Protein AF-A0A7L6ATI6-F1 (afdb_monomer_lite)

Radius of gyration: 20.76 Å; chains: 1; bounding box: 37×29×77 Å

pLDDT: mean 76.14, std 12.44, range [43.91, 89.38]

Organism: NCBI:txid2799669

Secondary structure (DSSP, 8-state):
-EEEEEEEBSTTS--EEEEESTTTTSSS-----TT---------PPPB--SEEEEEEEEEEEE-SSSEEEEEE-TT-EEEEE--SS---SS-B---S-----PPP----

InterPro domains:
  IPR029439 Wzt, C-terminal [PF14524] (17-93)
  IPR029439 Wzt, C-terminal [cd10147] (17-97)

Foldseek 3Di:
DKKKKWKDDDDDPDDIDMDMCCVVCVVPDDDDDPPDDDDDDDDDDDFQADFDKMFMKMWDWDDHPVDIDTDDIRPRPDIDTDDHPDDPPDGTDDDDPDDDDDDDPPPDD

Sequence (109 aa):
MSAHYRFPVQPAGASDFSDNTFLAYRDDPQQAMAGTELTARFEFQLPFLPSGDYSISPAIAEGTQEAHIQHHWLHDAMIVRVHAASACMGLIGVPMKRVSLRQAADRKS

Structure (mmCIF, N/CA/C/O backbone):
data_AF-A0A7L6ATI6-F1
#
_entry.id   AF-A0A7L6ATI6-F1
#
loop_
_atom_site.group_PDB
_atom_site.id
_atom_site.type_symbol
_atom_site.label_atom_id
_atom_site.label_alt_id
_atom_site.label_comp_id
_atom_site.label_asym_id
_atom_site.label_entity_id
_atom_site.label_seq_id
_atom_site.pdbx_PDB_ins_code
_atom_site.Cartn_x
_atom_site.Cartn_y
_atom_site.Cartn_z
_atom_site.occupancy
_atom_site.B_iso_or_equiv
_atom_site.auth_seq_id
_atom_site.auth_comp_id
_atom_site.auth_asym_id
_atom_site.auth_atom_id
_atom_site.pdbx_PDB_model_num
ATOM 1 N N . MET A 1 1 ? -11.968 2.575 13.970 1.00 59.41 1 MET A N 1
ATOM 2 C CA . MET A 1 1 ? -10.695 1.818 13.927 1.00 59.41 1 MET A CA 1
ATOM 3 C C . MET A 1 1 ? -10.275 1.698 12.467 1.00 59.41 1 MET A C 1
ATOM 5 O O . MET A 1 1 ? -11.155 1.504 11.637 1.00 59.41 1 MET A O 1
ATOM 9 N N . SER A 1 2 ? -8.997 1.863 12.129 1.00 65.50 2 SER A N 1
ATOM 10 C CA . SER A 1 2 ? -8.494 1.755 10.752 1.00 65.50 2 SER A CA 1
ATOM 11 C C . SER A 1 2 ? -7.396 0.698 10.656 1.00 65.50 2 SER A C 1
ATOM 13 O O . SER A 1 2 ? -6.475 0.645 11.471 1.00 65.50 2 SER A O 1
ATOM 15 N N . ALA A 1 3 ? -7.499 -0.167 9.651 1.00 65.00 3 ALA A N 1
ATOM 16 C CA . ALA A 1 3 ? -6.428 -1.073 9.271 1.00 65.00 3 ALA A CA 1
ATOM 17 C C . ALA A 1 3 ? -5.607 -0.416 8.163 1.00 65.00 3 ALA A C 1
ATOM 19 O O . ALA A 1 3 ? -6.159 0.179 7.239 1.00 65.00 3 ALA A O 1
ATOM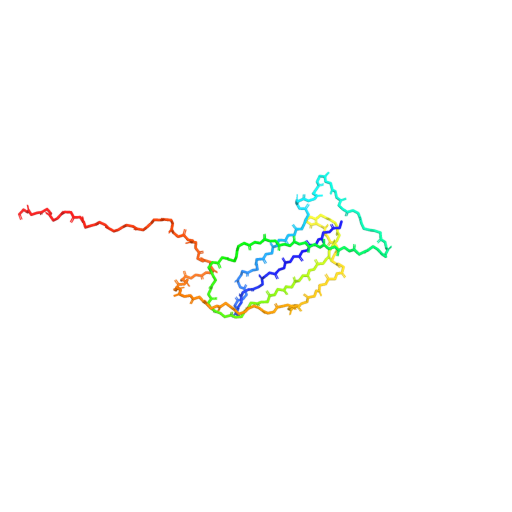 20 N N . HIS A 1 4 ? -4.294 -0.540 8.261 1.00 62.78 4 HIS A N 1
ATOM 21 C CA . HIS A 1 4 ? -3.319 0.004 7.331 1.00 62.78 4 HIS A CA 1
ATOM 22 C C . HIS A 1 4 ? -2.492 -1.154 6.781 1.00 62.78 4 HIS A C 1
ATOM 24 O O . HIS A 1 4 ? -2.172 -2.099 7.505 1.00 62.78 4 HIS A O 1
ATOM 30 N N . TYR A 1 5 ? -2.089 -1.075 5.521 1.00 55.91 5 TYR A N 1
ATOM 31 C CA . TYR A 1 5 ? -1.001 -1.906 5.023 1.00 55.91 5 TYR A CA 1
ATOM 32 C C . TYR A 1 5 ? 0.025 -1.036 4.320 1.00 55.91 5 TYR A C 1
ATOM 34 O O . TYR A 1 5 ? -0.310 -0.047 3.668 1.00 55.91 5 TYR A O 1
ATOM 42 N N . ARG A 1 6 ? 1.290 -1.425 4.448 1.00 54.94 6 ARG A N 1
ATOM 43 C CA . ARG A 1 6 ? 2.399 -0.817 3.724 1.00 54.94 6 ARG A CA 1
ATOM 44 C C . ARG A 1 6 ? 3.133 -1.888 2.920 1.00 54.94 6 ARG A C 1
ATOM 46 O O . ARG A 1 6 ? 3.535 -2.903 3.478 1.00 54.94 6 ARG A O 1
ATOM 53 N N . PHE A 1 7 ? 3.317 -1.626 1.634 1.00 47.62 7 PHE A N 1
ATOM 54 C CA . PHE A 1 7 ? 4.275 -2.245 0.723 1.00 47.62 7 PHE A CA 1
ATOM 55 C C . PHE A 1 7 ? 5.516 -1.350 0.630 1.00 47.62 7 PHE A C 1
A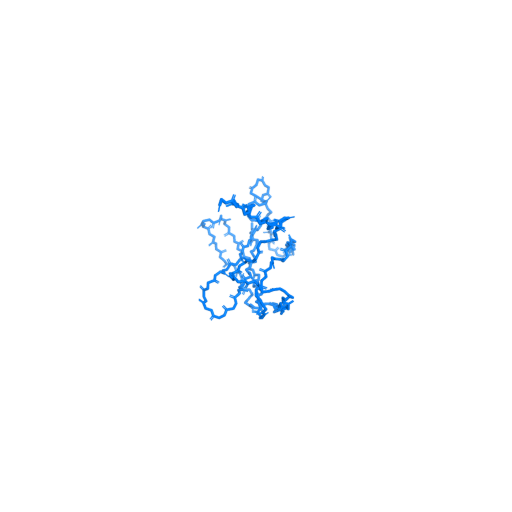TOM 57 O O . PHE A 1 7 ? 5.445 -0.270 0.037 1.00 47.62 7 PHE A O 1
ATOM 64 N N . PRO A 1 8 ? 6.663 -1.763 1.168 1.00 49.75 8 PRO A N 1
ATOM 65 C CA . PRO A 1 8 ? 7.950 -1.232 0.727 1.00 49.75 8 PRO A CA 1
ATOM 66 C C . PRO A 1 8 ? 8.501 -1.910 -0.540 1.00 49.75 8 PRO A C 1
ATOM 68 O O . PRO A 1 8 ? 8.246 -3.085 -0.819 1.00 49.75 8 PRO A O 1
ATOM 71 N N . VAL A 1 9 ? 9.337 -1.153 -1.264 1.00 49.97 9 VAL A N 1
ATOM 72 C CA . VAL A 1 9 ? 10.173 -1.612 -2.386 1.00 49.97 9 VAL A CA 1
ATOM 73 C C . VAL A 1 9 ? 11.639 -1.188 -2.197 1.00 49.97 9 VAL A C 1
ATOM 75 O O . VAL A 1 9 ? 11.961 -0.023 -2.396 1.00 49.97 9 VAL A O 1
ATOM 78 N N . GLN A 1 10 ? 12.515 -2.163 -1.914 1.00 49.72 10 GLN A N 1
ATOM 79 C CA . GLN A 1 10 ? 13.972 -2.213 -2.192 1.00 49.72 10 GLN A CA 1
ATOM 80 C C . GLN A 1 10 ? 14.929 -1.077 -1.701 1.00 49.72 10 GLN A C 1
ATOM 82 O O . GLN A 1 10 ? 14.500 -0.020 -1.240 1.00 49.72 10 GLN A O 1
ATOM 87 N N . PRO A 1 11 ? 16.270 -1.310 -1.673 1.00 43.91 11 PRO A N 1
ATOM 88 C CA . PRO A 1 11 ? 17.171 -0.695 -0.696 1.00 43.91 11 PRO A CA 1
ATOM 89 C C . PRO A 1 11 ? 17.672 0.679 -1.159 1.00 43.91 11 PRO A C 1
ATOM 91 O O . PRO A 1 11 ? 18.823 0.831 -1.547 1.00 43.91 11 PRO A O 1
ATOM 94 N N . ALA A 1 12 ? 16.809 1.693 -1.151 1.00 45.06 12 ALA A N 1
ATOM 95 C CA . ALA A 1 12 ? 17.234 3.089 -1.318 1.00 45.06 12 ALA A CA 1
ATOM 96 C C . ALA A 1 12 ? 16.227 4.118 -0.770 1.00 45.06 12 ALA A C 1
ATOM 98 O O . ALA A 1 12 ? 16.301 5.291 -1.124 1.00 45.06 12 ALA A O 1
ATOM 99 N N . GLY A 1 13 ? 15.279 3.705 0.081 1.00 48.97 13 GLY A N 1
ATOM 100 C CA . GLY A 1 13 ? 14.414 4.640 0.810 1.00 48.97 13 GLY A CA 1
ATOM 101 C C . GLY A 1 13 ? 13.430 5.447 -0.047 1.00 48.97 13 GLY A C 1
ATOM 102 O O . GLY A 1 13 ? 13.008 6.516 0.385 1.00 48.97 13 GLY A O 1
ATOM 103 N N . ALA A 1 14 ? 13.055 4.975 -1.240 1.00 54.81 14 ALA A N 1
ATOM 104 C CA . ALA A 1 14 ? 12.129 5.691 -2.115 1.00 54.81 14 ALA A CA 1
ATOM 105 C C . ALA A 1 14 ? 10.972 4.792 -2.578 1.00 54.81 14 ALA A C 1
ATOM 107 O O . ALA A 1 14 ? 11.171 3.853 -3.345 1.00 54.81 14 ALA A O 1
ATOM 108 N N . SER A 1 15 ? 9.764 5.186 -2.163 1.00 52.00 15 SER A N 1
ATOM 109 C CA . SER A 1 15 ? 8.436 4.626 -2.463 1.00 52.00 15 SER A CA 1
ATOM 110 C C . SER A 1 15 ? 7.902 3.604 -1.452 1.00 52.00 15 SER A C 1
ATOM 112 O O . SER A 1 15 ? 8.032 2.393 -1.616 1.00 52.00 15 SER A O 1
ATOM 114 N N . ASP A 1 16 ? 7.206 4.125 -0.441 1.00 59.53 16 ASP A N 1
ATOM 115 C CA . ASP A 1 16 ? 6.233 3.373 0.347 1.00 59.53 16 ASP A CA 1
ATOM 116 C C . ASP A 1 16 ? 4.885 3.416 -0.387 1.00 59.53 16 ASP A C 1
ATOM 118 O O . ASP A 1 16 ? 4.293 4.487 -0.526 1.00 59.53 16 ASP A O 1
ATOM 122 N N . PHE A 1 17 ? 4.374 2.274 -0.849 1.00 70.31 17 PHE A N 1
ATOM 123 C CA . PHE A 1 17 ? 2.956 2.180 -1.201 1.00 70.31 17 PHE A CA 1
ATOM 124 C C . PHE A 1 17 ? 2.201 1.790 0.053 1.00 70.31 17 PHE A C 1
ATOM 126 O O . PHE A 1 17 ? 2.464 0.749 0.643 1.00 70.31 17 PHE A O 1
ATOM 133 N N . SER A 1 18 ? 1.250 2.600 0.482 1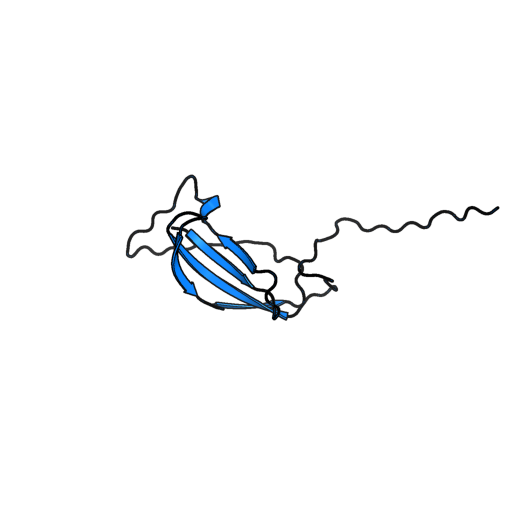.00 73.81 18 SER A N 1
ATOM 134 C CA . SER A 1 18 ? 0.399 2.241 1.609 1.00 73.81 18 SER A CA 1
ATOM 135 C C . SER A 1 18 ? -1.012 2.709 1.364 1.00 73.81 18 SER A C 1
ATOM 137 O O . SER A 1 18 ? -1.210 3.791 0.816 1.00 73.81 18 SER A O 1
ATOM 139 N N . ASP A 1 19 ? -1.962 1.917 1.827 1.00 82.75 19 ASP A N 1
ATOM 140 C CA . ASP A 1 19 ? -3.367 2.289 1.852 1.00 82.75 19 ASP A CA 1
ATOM 141 C C . ASP A 1 19 ? -3.980 1.854 3.186 1.00 82.75 19 ASP A C 1
ATOM 143 O O . ASP A 1 19 ? -3.349 1.157 3.994 1.00 82.75 19 ASP A O 1
ATOM 147 N N . ASN A 1 20 ? -5.191 2.320 3.463 1.00 86.00 20 ASN A N 1
ATOM 148 C CA . ASN A 1 20 ? -5.878 2.030 4.706 1.00 86.00 20 ASN A CA 1
ATOM 149 C C . ASN A 1 20 ? -7.402 2.054 4.558 1.00 86.00 20 ASN A C 1
ATOM 151 O O . ASN A 1 20 ? -7.965 2.531 3.578 1.00 86.00 20 ASN A O 1
ATOM 155 N N . THR A 1 21 ? -8.088 1.533 5.570 1.00 85.06 21 THR A N 1
ATOM 156 C CA . THR A 1 21 ? -9.549 1.431 5.558 1.00 85.06 21 THR A CA 1
ATOM 157 C C . THR A 1 21 ? -10.265 2.734 5.931 1.00 85.06 21 THR A C 1
ATOM 159 O O . THR A 1 21 ? -11.485 2.781 5.830 1.00 85.06 21 THR A O 1
ATOM 162 N N . PHE A 1 22 ? -9.577 3.800 6.361 1.00 84.44 22 PHE A N 1
ATOM 163 C CA . PHE A 1 22 ? -10.228 5.008 6.889 1.00 84.44 22 PHE A CA 1
ATOM 164 C C . PHE A 1 22 ? -11.160 5.662 5.866 1.00 84.44 22 PHE A C 1
ATOM 166 O O . PHE A 1 22 ? -12.333 5.866 6.160 1.00 84.44 22 PHE A O 1
ATOM 173 N N . LEU A 1 23 ? -10.675 5.949 4.653 1.00 81.38 23 LEU A N 1
ATOM 174 C CA . LEU A 1 23 ? -11.486 6.628 3.635 1.00 81.38 23 LEU A CA 1
ATOM 175 C C . LEU A 1 23 ? -12.671 5.776 3.163 1.00 81.38 23 LEU A C 1
ATOM 177 O O . LEU A 1 23 ? -13.744 6.320 2.917 1.00 81.38 23 LEU A O 1
ATOM 181 N N . ALA A 1 24 ? -12.493 4.455 3.078 1.00 83.44 24 ALA A N 1
ATOM 182 C CA . ALA A 1 24 ? -13.548 3.529 2.671 1.00 83.44 24 ALA A CA 1
ATOM 183 C C . ALA A 1 24 ? -14.686 3.424 3.703 1.00 83.44 24 ALA A C 1
ATOM 185 O O . ALA A 1 24 ? -15.829 3.197 3.321 1.00 83.44 24 ALA A O 1
ATOM 186 N N . TYR A 1 25 ? -14.384 3.619 4.990 1.00 84.06 25 TYR A N 1
ATOM 187 C CA . TYR A 1 25 ? -15.339 3.506 6.101 1.00 84.06 25 TYR A CA 1
ATOM 188 C C . TYR A 1 25 ? -15.565 4.837 6.829 1.00 84.06 25 TYR A C 1
ATOM 190 O O . TYR A 1 25 ? -16.003 4.855 7.976 1.00 84.06 25 TYR A O 1
ATOM 198 N N . ARG A 1 26 ? -15.261 5.972 6.189 1.00 81.94 26 ARG A N 1
ATOM 199 C CA . ARG A 1 26 ? -15.394 7.292 6.822 1.00 81.94 26 ARG A CA 1
ATOM 200 C C . ARG A 1 26 ? -16.839 7.594 7.213 1.00 81.94 26 ARG A C 1
ATOM 202 O O . ARG A 1 26 ? -17.079 8.138 8.287 1.00 81.94 26 ARG A O 1
ATOM 209 N N . ASP A 1 27 ? -17.771 7.246 6.332 1.00 83.12 27 ASP A N 1
ATOM 210 C CA . ASP A 1 27 ? -19.187 7.585 6.485 1.00 83.12 27 ASP A CA 1
ATOM 211 C C . ASP A 1 27 ? -19.953 6.509 7.291 1.00 83.12 27 ASP A C 1
ATOM 213 O O . ASP A 1 27 ? -21.039 6.785 7.796 1.00 83.12 27 ASP A O 1
ATOM 217 N N . ASP A 1 28 ? -19.360 5.320 7.476 1.00 83.50 28 ASP A N 1
ATOM 218 C CA . ASP A 1 28 ? -19.841 4.250 8.367 1.00 83.50 28 ASP A CA 1
ATOM 219 C C . ASP A 1 28 ? -18.669 3.593 9.135 1.00 83.50 28 ASP A C 1
ATOM 221 O O . ASP A 1 28 ? -18.155 2.531 8.745 1.00 83.50 28 ASP A O 1
ATOM 225 N N . PRO A 1 29 ? -18.174 4.249 10.206 1.00 79.44 29 PRO A N 1
ATOM 226 C CA . PRO A 1 29 ? -16.983 3.807 10.913 1.00 79.44 29 PRO A CA 1
ATOM 227 C C . PRO A 1 29 ? -17.211 2.485 11.638 1.00 79.44 29 PRO A C 1
ATOM 229 O O . PRO A 1 29 ? -18.043 2.378 12.538 1.00 79.44 29 PRO A O 1
ATOM 232 N N . GLN A 1 30 ? -16.372 1.498 11.334 1.00 79.75 30 GLN A N 1
ATOM 233 C CA . GLN A 1 30 ? -16.381 0.238 12.066 1.00 79.75 30 GLN A CA 1
ATOM 234 C C . GLN A 1 30 ? -15.853 0.457 13.492 1.00 79.75 30 GLN A C 1
ATOM 236 O O . GLN A 1 30 ? -14.686 0.827 13.711 1.00 79.75 30 GLN A O 1
ATOM 241 N N . GLN A 1 31 ? -16.741 0.248 14.466 1.00 79.38 31 GLN A N 1
ATOM 242 C CA . GLN A 1 31 ? -16.410 0.208 15.885 1.00 79.38 31 GLN A CA 1
ATOM 243 C C . GLN A 1 31 ? -16.015 -1.216 16.267 1.00 79.38 31 GLN A C 1
ATOM 245 O O . GLN A 1 31 ? -16.690 -2.176 15.907 1.00 79.38 31 GLN A O 1
ATOM 250 N N . ALA A 1 32 ? -14.930 -1.346 17.020 1.00 80.62 32 ALA A N 1
ATOM 251 C CA . ALA A 1 32 ? -14.493 -2.620 17.561 1.00 80.62 32 ALA A CA 1
ATOM 252 C C . ALA A 1 32 ? -14.490 -2.528 19.081 1.00 80.62 32 ALA A C 1
ATOM 254 O O . ALA A 1 32 ? -13.913 -1.601 19.649 1.00 80.62 32 ALA A O 1
ATOM 255 N N . MET A 1 33 ? -15.146 -3.479 19.736 1.00 83.38 33 MET A N 1
ATOM 256 C CA . MET A 1 33 ? -15.108 -3.597 21.190 1.00 83.38 33 MET A CA 1
ATOM 257 C C . MET A 1 33 ? -13.985 -4.543 21.608 1.00 83.38 33 MET A C 1
ATOM 259 O O . MET A 1 33 ? -13.552 -5.398 20.830 1.00 83.38 33 MET A O 1
ATOM 263 N N . ALA A 1 34 ? -13.540 -4.435 22.860 1.00 85.75 34 ALA A N 1
ATOM 264 C CA . ALA A 1 34 ? -12.588 -5.383 23.427 1.00 85.75 34 ALA A CA 1
ATOM 265 C C . ALA A 1 34 ? -13.088 -6.832 23.259 1.00 85.75 34 ALA A C 1
ATOM 267 O O . ALA A 1 34 ? -14.255 -7.126 23.510 1.00 85.75 34 ALA A O 1
ATOM 268 N N . GLY A 1 35 ? -12.202 -7.724 22.809 1.00 88.56 35 GLY A N 1
ATOM 269 C CA . GLY A 1 35 ? -12.535 -9.124 22.521 1.00 88.56 35 GLY A CA 1
ATOM 270 C C . GLY A 1 35 ? -13.180 -9.372 21.152 1.00 88.56 35 GLY A C 1
ATOM 271 O O . GLY A 1 35 ? -13.461 -10.522 20.829 1.00 88.56 35 GLY A O 1
ATOM 272 N N . THR A 1 36 ? -13.390 -8.334 20.337 1.00 86.69 36 THR A N 1
ATOM 273 C CA . THR A 1 36 ? -13.881 -8.490 18.959 1.00 86.69 36 THR A CA 1
ATOM 274 C C . THR A 1 36 ? -12.728 -8.839 18.025 1.00 86.69 36 THR A C 1
ATOM 276 O O . THR A 1 36 ? -11.686 -8.182 18.045 1.00 86.69 36 THR A O 1
ATOM 279 N N . GLU A 1 37 ? -12.925 -9.842 17.175 1.00 88.38 37 GLU A N 1
ATOM 280 C CA . GLU A 1 37 ? -12.012 -10.148 16.077 1.00 88.38 37 GLU A CA 1
ATOM 281 C C . GLU A 1 37 ? -12.351 -9.284 14.857 1.00 88.38 37 GLU A C 1
ATOM 283 O O . GLU A 1 37 ? -13.510 -9.177 14.455 1.00 88.38 37 GLU A O 1
ATOM 288 N N . LEU A 1 38 ? -11.335 -8.659 14.263 1.00 85.19 38 LEU A N 1
ATOM 289 C CA . LEU A 1 38 ? -11.479 -7.841 13.063 1.00 85.19 38 LEU A CA 1
ATOM 290 C C . LEU A 1 38 ? -10.731 -8.488 11.905 1.00 85.19 38 LEU A C 1
ATOM 292 O O . LEU A 1 38 ? -9.580 -8.890 12.048 1.00 85.19 38 LEU A O 1
ATOM 296 N N . THR A 1 39 ? -11.360 -8.506 10.732 1.00 88.62 39 THR A N 1
ATOM 297 C CA . THR A 1 39 ? -10.714 -8.900 9.477 1.00 88.62 39 THR A CA 1
ATOM 298 C C . THR A 1 39 ? -10.758 -7.734 8.501 1.00 88.62 39 THR A C 1
ATOM 300 O O . THR A 1 39 ? -11.833 -7.287 8.108 1.00 88.62 39 THR A O 1
ATOM 303 N N . ALA A 1 40 ? -9.588 -7.260 8.081 1.00 86.56 40 ALA A N 1
ATOM 304 C CA . ALA A 1 40 ? -9.454 -6.313 6.981 1.00 86.56 40 ALA A CA 1
ATOM 305 C C . ALA A 1 40 ? -8.932 -7.049 5.744 1.00 86.56 40 ALA A C 1
ATOM 307 O O . ALA A 1 40 ? -7.960 -7.801 5.827 1.00 86.56 40 ALA A O 1
ATOM 308 N N . ARG A 1 41 ? -9.571 -6.831 4.591 1.00 88.94 41 ARG A N 1
ATOM 309 C CA . ARG A 1 41 ? -9.155 -7.402 3.307 1.00 88.94 41 ARG A CA 1
ATOM 310 C C . ARG A 1 41 ? -8.778 -6.278 2.356 1.00 88.94 41 ARG A C 1
ATOM 312 O O . ARG A 1 41 ? -9.580 -5.383 2.109 1.00 88.94 41 ARG A O 1
ATOM 319 N N . PHE A 1 42 ? -7.583 -6.382 1.792 1.00 84.44 42 PHE A N 1
ATOM 320 C CA . PHE A 1 42 ? -7.094 -5.484 0.758 1.00 84.44 42 PHE A CA 1
ATOM 321 C C . PHE A 1 42 ? -6.924 -6.273 -0.532 1.00 84.44 42 PHE A C 1
ATOM 323 O O . PHE A 1 42 ? -6.299 -7.333 -0.543 1.00 84.44 42 PHE A O 1
ATOM 330 N N . GLU A 1 43 ? -7.506 -5.763 -1.610 1.00 87.81 43 GLU A N 1
ATOM 331 C CA . GLU A 1 43 ? -7.433 -6.362 -2.934 1.00 87.81 43 GLU A CA 1
ATOM 332 C C . GLU A 1 43 ? -6.957 -5.297 -3.913 1.00 87.81 43 GLU A C 1
ATOM 334 O O . GLU A 1 43 ? -7.537 -4.218 -4.009 1.00 87.81 43 GLU A O 1
ATOM 339 N N . PHE A 1 44 ? -5.856 -5.577 -4.600 1.00 81.81 44 PHE A N 1
ATOM 340 C CA . PHE A 1 44 ? -5.222 -4.635 -5.510 1.00 81.81 44 PHE A CA 1
ATOM 341 C C . PHE A 1 44 ? -4.532 -5.405 -6.636 1.00 81.81 44 PHE A C 1
ATOM 343 O O . PHE A 1 44 ? -4.140 -6.564 -6.487 1.00 81.81 44 PHE A O 1
ATOM 350 N N . GLN A 1 45 ? -4.366 -4.742 -7.777 1.00 81.25 45 GLN A N 1
ATOM 351 C CA . GLN A 1 45 ? -3.540 -5.253 -8.860 1.00 81.25 45 GLN A CA 1
ATOM 352 C C . GLN A 1 45 ? -2.090 -4.846 -8.605 1.00 81.25 45 GLN A C 1
ATOM 354 O O . GLN A 1 45 ? -1.796 -3.657 -8.480 1.00 81.25 45 GLN A O 1
ATOM 359 N N . LEU A 1 46 ? -1.181 -5.823 -8.547 1.00 78.69 46 LEU A N 1
ATOM 360 C CA . LEU A 1 46 ? 0.244 -5.536 -8.412 1.00 78.69 46 LEU A CA 1
ATOM 361 C C . LEU A 1 46 ? 0.710 -4.706 -9.627 1.00 78.69 46 LEU A C 1
ATOM 363 O O . LEU A 1 46 ? 0.513 -5.152 -10.765 1.00 78.69 46 LEU A O 1
ATOM 367 N N . PRO A 1 47 ? 1.296 -3.510 -9.429 1.00 74.56 47 PRO A N 1
ATOM 368 C CA . PRO A 1 47 ? 1.818 -2.726 -10.539 1.00 74.56 47 PRO A CA 1
ATOM 369 C C . PRO A 1 47 ? 3.073 -3.388 -11.122 1.00 74.56 47 PRO A C 1
ATOM 371 O O . PRO A 1 47 ? 3.635 -4.319 -10.542 1.00 74.56 47 PRO A O 1
ATOM 374 N N . PHE A 1 48 ? 3.555 -2.902 -12.271 1.00 77.50 48 PHE A N 1
ATOM 375 C CA . PHE A 1 48 ? 4.868 -3.329 -12.746 1.00 77.50 48 PHE A CA 1
ATOM 376 C C . PHE A 1 48 ? 5.937 -2.784 -11.805 1.00 77.50 48 PHE A C 1
ATOM 378 O O . PHE A 1 48 ? 6.184 -1.580 -11.756 1.00 77.50 48 PHE A O 1
ATOM 385 N N . LEU A 1 49 ? 6.551 -3.696 -11.065 1.00 77.69 49 LEU A N 1
ATOM 386 C CA . LEU A 1 49 ? 7.604 -3.417 -10.107 1.00 77.69 49 LEU A CA 1
ATOM 387 C C . LEU A 1 49 ? 8.926 -3.997 -10.626 1.00 77.69 49 LEU A C 1
ATOM 389 O O . LEU A 1 49 ? 8.909 -5.030 -11.304 1.00 77.69 49 LEU A O 1
ATOM 393 N N . PRO A 1 50 ? 10.075 -3.370 -10.327 1.00 78.12 50 PRO A N 1
ATOM 394 C CA . PRO A 1 50 ? 11.378 -3.978 -10.574 1.00 78.12 50 PRO A CA 1
ATOM 395 C C . PRO A 1 50 ? 11.492 -5.369 -9.937 1.00 78.12 50 PRO A C 1
ATOM 397 O O . PRO A 1 50 ? 10.911 -5.634 -8.885 1.00 78.12 50 PRO A O 1
ATOM 400 N N . SER A 1 51 ? 12.272 -6.268 -10.531 1.00 83.62 51 SER A N 1
ATOM 401 C CA . SER A 1 51 ? 12.539 -7.559 -9.888 1.00 83.62 51 SER A CA 1
ATOM 402 C C . SER A 1 51 ? 13.232 -7.371 -8.537 1.00 83.62 51 SER A C 1
ATOM 404 O O . SER A 1 51 ? 14.112 -6.520 -8.407 1.00 83.62 51 SER A O 1
ATOM 406 N N . GLY A 1 52 ? 12.862 -8.188 -7.554 1.00 83.44 52 GLY A N 1
ATOM 407 C CA . GLY A 1 52 ? 13.504 -8.251 -6.240 1.00 83.44 52 GLY A CA 1
ATOM 408 C C . GLY A 1 52 ? 12.517 -8.504 -5.108 1.00 83.44 52 GLY A C 1
ATOM 409 O O . GLY A 1 52 ? 11.401 -8.960 -5.358 1.00 83.44 52 GLY A O 1
ATOM 410 N N . ASP A 1 53 ? 12.952 -8.239 -3.878 1.00 83.94 53 ASP A N 1
ATOM 411 C CA . ASP A 1 53 ? 12.202 -8.564 -2.665 1.00 83.94 53 ASP A CA 1
ATOM 412 C C . ASP A 1 53 ? 11.471 -7.346 -2.108 1.00 83.94 53 ASP A C 1
ATOM 414 O O . ASP A 1 53 ? 12.024 -6.251 -1.989 1.00 83.94 53 ASP A O 1
ATOM 418 N N . TYR A 1 54 ? 10.212 -7.578 -1.766 1.00 82.00 54 TYR A N 1
ATOM 419 C CA . TYR A 1 54 ? 9.258 -6.598 -1.280 1.00 82.00 54 TYR A CA 1
ATOM 420 C C . TYR A 1 54 ? 8.690 -7.139 0.016 1.00 82.00 54 TYR A C 1
ATOM 422 O O . TYR A 1 54 ? 8.371 -8.326 0.081 1.00 82.00 54 TYR A O 1
ATOM 430 N N . SER A 1 55 ? 8.544 -6.306 1.037 1.00 83.81 55 SER A N 1
ATOM 431 C CA . SER A 1 55 ? 7.849 -6.722 2.250 1.00 83.81 55 SER A CA 1
ATOM 432 C C . SER A 1 55 ? 6.452 -6.123 2.298 1.00 83.81 55 SER A C 1
ATOM 434 O O . SER A 1 55 ? 6.131 -5.177 1.583 1.00 83.81 55 SER A O 1
ATOM 436 N N . ILE A 1 56 ? 5.587 -6.725 3.100 1.00 84.69 56 ILE A N 1
ATOM 437 C CA . ILE A 1 56 ? 4.258 -6.220 3.413 1.00 84.69 56 ILE A CA 1
ATOM 438 C C . ILE A 1 56 ? 4.164 -6.166 4.924 1.00 84.69 56 ILE A C 1
ATOM 440 O O . ILE A 1 56 ? 4.391 -7.164 5.608 1.00 84.69 56 ILE A O 1
ATOM 444 N N . SER A 1 57 ? 3.823 -4.988 5.431 1.00 85.75 57 SER A N 1
ATOM 445 C CA . SER A 1 57 ? 3.742 -4.719 6.859 1.00 85.75 57 SER A CA 1
ATOM 446 C C . SER A 1 57 ? 2.351 -4.184 7.208 1.00 85.75 57 SER A C 1
ATOM 448 O O . SER A 1 57 ? 2.077 -3.004 6.958 1.00 85.75 57 SER A O 1
ATOM 450 N N . PRO A 1 58 ? 1.440 -5.028 7.721 1.00 86.62 58 PRO A N 1
ATOM 451 C CA . PRO A 1 58 ? 0.139 -4.583 8.191 1.00 86.62 58 PRO A CA 1
ATOM 452 C C . PRO A 1 58 ? 0.258 -3.850 9.533 1.00 86.62 58 PRO A C 1
ATOM 454 O O . PRO A 1 58 ? 1.105 -4.160 10.375 1.00 86.62 58 PRO A O 1
ATOM 457 N N . ALA A 1 59 ? -0.634 -2.890 9.741 1.00 87.31 59 ALA A N 1
ATOM 458 C CA . ALA A 1 59 ? -0.759 -2.137 10.976 1.00 87.31 59 ALA A CA 1
ATOM 459 C C . ALA A 1 59 ? -2.229 -1.854 11.297 1.00 87.31 59 ALA A C 1
ATOM 461 O O . ALA A 1 59 ? -3.092 -1.831 10.419 1.00 87.31 59 ALA A O 1
ATOM 462 N N . ILE A 1 60 ? -2.512 -1.617 12.571 1.00 87.06 60 ILE A N 1
ATOM 463 C CA . ILE A 1 60 ? -3.829 -1.206 13.052 1.00 87.06 60 ILE A CA 1
ATOM 464 C C . ILE A 1 60 ? -3.689 0.055 13.897 1.00 87.06 60 ILE A C 1
ATOM 466 O O . ILE A 1 60 ? -2.777 0.172 14.720 1.00 87.06 60 ILE A O 1
ATOM 470 N N . ALA A 1 61 ? -4.583 1.007 13.660 1.00 87.75 61 ALA A N 1
ATOM 471 C CA . ALA A 1 61 ? -4.591 2.304 14.312 1.00 87.75 61 ALA A CA 1
ATOM 472 C C . ALA A 1 61 ? -6.025 2.765 14.605 1.00 87.75 61 ALA A C 1
ATOM 474 O O . ALA A 1 61 ? -7.012 2.206 14.114 1.00 87.75 61 ALA A O 1
ATOM 475 N N . GLU A 1 62 ? -6.147 3.797 15.426 1.00 84.94 62 GLU A N 1
ATOM 476 C CA . GLU A 1 62 ? -7.402 4.498 15.675 1.00 84.94 62 GLU A CA 1
ATOM 477 C C . GLU A 1 62 ? -7.236 6.002 15.503 1.00 84.94 62 GLU A C 1
ATOM 479 O O . GLU A 1 62 ? -6.169 6.542 15.774 1.00 84.94 62 GLU A O 1
ATOM 484 N N . GLY A 1 63 ? -8.301 6.681 15.081 1.00 83.94 63 GLY A N 1
ATOM 485 C CA . GLY A 1 63 ? -8.298 8.120 14.830 1.00 83.94 63 GLY A CA 1
ATOM 486 C C . GLY A 1 63 ? -8.613 8.446 13.374 1.00 83.94 63 GLY A C 1
ATOM 487 O O . GLY A 1 63 ? -9.314 7.688 12.698 1.00 83.94 63 GLY A O 1
ATOM 488 N N . THR A 1 64 ? -8.130 9.597 12.920 1.00 81.38 64 THR A N 1
ATOM 489 C CA . THR A 1 64 ? -8.281 10.077 11.543 1.00 81.38 64 THR A CA 1
ATOM 490 C C . THR A 1 64 ? -7.024 9.813 10.722 1.00 81.38 64 THR A C 1
ATOM 492 O O . THR A 1 64 ? -5.988 9.403 11.245 1.00 81.38 64 THR A O 1
ATOM 495 N N . GLN A 1 65 ? -7.093 10.091 9.420 1.00 76.38 65 GLN A N 1
ATOM 496 C CA . GLN A 1 65 ? -5.931 10.017 8.539 1.00 76.38 65 GLN A CA 1
ATOM 497 C C . GLN A 1 65 ? -4.765 10.893 9.044 1.00 76.38 65 GLN A C 1
ATOM 499 O O . GLN A 1 65 ? -3.614 10.461 9.020 1.00 76.38 65 GLN A O 1
ATOM 504 N N . GLU A 1 66 ? -5.060 12.104 9.521 1.00 79.69 66 GLU A N 1
ATOM 505 C CA . GLU A 1 66 ? -4.077 13.104 9.955 1.00 79.69 66 GLU A CA 1
ATOM 506 C C . GLU A 1 66 ? -3.632 12.917 11.409 1.00 79.69 66 GLU A C 1
ATOM 508 O O . GLU A 1 66 ? -2.504 13.262 11.756 1.00 79.69 66 GLU A O 1
ATOM 513 N N . ALA A 1 67 ? -4.512 12.387 12.262 1.00 82.62 67 ALA A N 1
ATOM 514 C CA . ALA A 1 67 ? -4.270 12.220 13.688 1.00 82.62 67 ALA A CA 1
ATOM 515 C C . ALA A 1 67 ? -4.743 10.837 14.140 1.00 82.62 67 ALA A C 1
ATOM 517 O O . ALA A 1 67 ? -5.929 10.625 14.399 1.00 82.62 67 ALA A O 1
ATOM 518 N N . HIS A 1 68 ? -3.799 9.904 14.252 1.00 82.25 68 HIS A N 1
ATOM 519 C CA . HIS A 1 68 ? -4.068 8.540 14.688 1.00 82.25 68 HIS A CA 1
ATOM 520 C C . HIS A 1 68 ? -3.076 8.061 15.745 1.00 82.25 68 HIS A C 1
ATOM 522 O O . HIS A 1 68 ? -1.910 8.457 15.768 1.00 82.25 68 HIS A O 1
ATOM 528 N N . ILE A 1 69 ? -3.557 7.169 16.606 1.00 84.75 69 ILE A N 1
ATOM 529 C CA . ILE A 1 69 ? -2.753 6.388 17.538 1.00 84.75 69 ILE A CA 1
ATOM 530 C C . ILE A 1 69 ? -2.539 5.023 16.898 1.00 84.75 69 ILE A C 1
ATOM 532 O O . ILE A 1 69 ? -3.491 4.301 16.596 1.00 84.75 69 ILE A O 1
ATOM 536 N N . GLN A 1 70 ? -1.278 4.673 16.667 1.00 84.19 70 GLN A N 1
ATOM 537 C CA . GLN A 1 70 ? -0.923 3.346 16.194 1.00 84.19 70 GLN A CA 1
ATOM 538 C C . GLN A 1 70 ? -0.950 2.355 17.358 1.00 84.19 70 GLN A C 1
ATOM 540 O O . GLN A 1 70 ? -0.224 2.523 18.335 1.00 84.19 70 GLN A O 1
ATOM 545 N N . HIS A 1 71 ? -1.759 1.305 17.227 1.00 84.75 71 HIS A N 1
ATOM 546 C CA . HIS A 1 71 ? -1.905 0.274 18.256 1.00 84.75 71 HIS A CA 1
ATOM 547 C C . HIS A 1 71 ? -0.911 -0.864 18.073 1.00 84.75 71 HIS A C 1
ATOM 549 O O . HIS A 1 71 ? -0.295 -1.319 19.032 1.00 84.75 71 HIS A O 1
ATOM 555 N N . HIS A 1 72 ? -0.755 -1.342 16.837 1.00 83.88 72 HIS A N 1
ATOM 556 C CA . HIS A 1 72 ? 0.167 -2.430 16.528 1.00 83.88 72 HIS A CA 1
ATOM 557 C C . HIS A 1 72 ? 0.663 -2.336 15.085 1.00 83.88 72 HIS A C 1
ATOM 559 O O . HIS A 1 72 ? -0.089 -1.986 14.170 1.00 83.88 72 HIS A O 1
ATOM 565 N N . TRP A 1 73 ? 1.937 -2.669 14.893 1.00 86.00 73 TRP A N 1
ATOM 566 C CA . TRP A 1 73 ? 2.586 -2.803 13.597 1.00 86.00 73 TRP A CA 1
ATOM 567 C C . TRP A 1 73 ? 3.295 -4.149 13.545 1.00 86.00 73 TRP A C 1
ATOM 569 O O . TRP A 1 73 ? 4.172 -4.416 14.364 1.00 86.00 73 TRP A O 1
ATOM 579 N N . LEU A 1 74 ? 2.948 -4.979 12.563 1.00 85.81 74 LEU A N 1
ATOM 580 C CA . LEU A 1 74 ? 3.740 -6.154 12.235 1.00 85.81 74 LEU A CA 1
ATOM 581 C C . LEU A 1 74 ? 4.682 -5.829 11.072 1.00 85.81 74 LEU A C 1
ATOM 583 O O . LEU A 1 74 ? 4.249 -5.684 9.928 1.00 85.81 74 LEU A O 1
ATOM 587 N N . HIS A 1 75 ? 5.966 -5.672 11.379 1.00 82.69 75 HIS A N 1
ATOM 588 C CA . HIS A 1 75 ? 6.995 -5.399 10.380 1.00 82.69 75 HIS A CA 1
ATOM 589 C C . HIS A 1 75 ? 7.310 -6.652 9.565 1.00 82.69 75 HIS A C 1
ATOM 591 O O . HIS A 1 75 ? 7.453 -7.735 10.129 1.00 82.69 75 HIS A O 1
ATOM 597 N N . ASP A 1 76 ? 7.418 -6.483 8.247 1.00 82.31 76 ASP A N 1
ATOM 598 C CA . ASP A 1 76 ? 7.852 -7.512 7.298 1.00 82.31 76 ASP A CA 1
ATOM 599 C C . ASP A 1 76 ? 7.093 -8.845 7.436 1.00 82.31 76 ASP A C 1
ATOM 601 O O . ASP A 1 76 ? 7.651 -9.925 7.248 1.00 82.31 76 ASP A O 1
ATOM 605 N N . ALA A 1 77 ? 5.792 -8.766 7.747 1.00 86.69 77 ALA A N 1
ATOM 606 C CA . ALA A 1 77 ? 4.917 -9.915 7.987 1.00 86.69 77 ALA A CA 1
ATOM 607 C C . ALA A 1 77 ? 4.891 -10.914 6.822 1.00 86.69 77 ALA A C 1
ATOM 609 O O . ALA A 1 77 ? 4.664 -12.107 7.018 1.00 86.69 77 ALA A O 1
ATOM 610 N N . MET A 1 78 ? 5.084 -10.413 5.601 1.00 86.94 78 MET A N 1
ATOM 611 C CA . MET A 1 78 ? 5.159 -11.218 4.391 1.00 86.94 78 MET A CA 1
ATOM 612 C C . MET A 1 78 ? 6.200 -10.639 3.439 1.00 86.94 78 MET A C 1
ATOM 614 O O . MET A 1 78 ? 6.200 -9.438 3.182 1.00 86.94 78 MET A O 1
ATOM 618 N N . ILE A 1 79 ? 7.047 -11.503 2.878 1.00 86.38 79 ILE A N 1
ATOM 619 C CA . ILE A 1 79 ? 7.977 -11.155 1.801 1.00 86.38 79 ILE A CA 1
ATOM 620 C C . ILE A 1 79 ? 7.432 -11.696 0.479 1.00 86.38 79 ILE A C 1
ATOM 622 O O . ILE A 1 79 ? 7.094 -12.874 0.370 1.00 86.38 79 ILE A O 1
ATOM 626 N N . VAL A 1 80 ? 7.372 -10.837 -0.534 1.00 85.12 80 VAL A N 1
ATOM 627 C CA . VAL A 1 80 ? 6.979 -11.164 -1.903 1.00 85.12 80 VAL A CA 1
ATOM 628 C C . VAL A 1 80 ? 8.168 -10.911 -2.819 1.00 85.12 80 VAL A C 1
ATOM 630 O O . VAL A 1 80 ? 8.703 -9.805 -2.872 1.00 85.12 80 VAL A O 1
ATOM 633 N N . ARG A 1 81 ? 8.571 -11.934 -3.575 1.00 86.44 81 ARG A N 1
ATOM 634 C CA . ARG A 1 81 ? 9.583 -11.787 -4.620 1.00 86.44 81 ARG A CA 1
ATOM 635 C C . ARG A 1 81 ? 8.916 -11.500 -5.958 1.00 86.44 81 ARG A C 1
ATOM 637 O O . ARG A 1 81 ? 8.156 -12.321 -6.471 1.00 86.44 81 ARG A O 1
ATOM 644 N N . VAL A 1 82 ? 9.226 -10.348 -6.540 1.00 84.69 82 VAL A N 1
ATOM 645 C CA . VAL A 1 82 ? 8.782 -9.974 -7.884 1.00 84.69 82 VAL A CA 1
ATOM 646 C C . VAL A 1 82 ? 9.795 -10.471 -8.908 1.00 84.69 82 VAL A C 1
ATOM 648 O O . VAL A 1 82 ? 10.990 -10.190 -8.816 1.00 84.69 82 VAL A O 1
ATOM 651 N N . HIS A 1 83 ? 9.293 -11.177 -9.918 1.00 82.44 83 HIS A N 1
ATOM 652 C CA . HIS A 1 83 ? 10.046 -11.607 -11.091 1.00 82.44 83 HIS A CA 1
ATOM 653 C C . HIS A 1 83 ? 9.485 -10.874 -12.319 1.00 82.44 83 HIS A C 1
ATOM 655 O O . HIS A 1 83 ? 8.531 -11.335 -12.943 1.00 82.44 83 HIS A O 1
ATOM 661 N N . ALA A 1 84 ? 10.018 -9.694 -12.644 1.00 69.62 84 ALA A N 1
ATOM 662 C CA . ALA A 1 84 ? 9.535 -8.907 -13.775 1.00 69.62 84 ALA A CA 1
ATOM 663 C C . ALA A 1 84 ? 10.081 -9.450 -15.108 1.00 69.62 84 ALA A C 1
ATOM 665 O O . ALA A 1 84 ? 11.288 -9.625 -15.268 1.00 69.62 84 ALA A O 1
ATOM 666 N N . ALA A 1 85 ? 9.189 -9.684 -16.078 1.00 55.50 85 ALA A N 1
ATOM 667 C CA . ALA A 1 85 ? 9.536 -10.164 -17.423 1.00 55.50 85 ALA A CA 1
ATOM 668 C C . ALA A 1 85 ? 9.949 -9.041 -18.399 1.00 55.50 85 ALA A C 1
ATOM 670 O O . ALA A 1 85 ? 10.564 -9.314 -19.427 1.00 55.50 85 ALA A O 1
ATOM 671 N N . SER A 1 86 ? 9.626 -7.778 -18.096 1.00 57.00 86 SER A N 1
ATOM 672 C CA . SER A 1 86 ? 9.987 -6.609 -18.908 1.00 57.00 86 SER A CA 1
ATOM 673 C C . SER A 1 86 ? 10.708 -5.568 -18.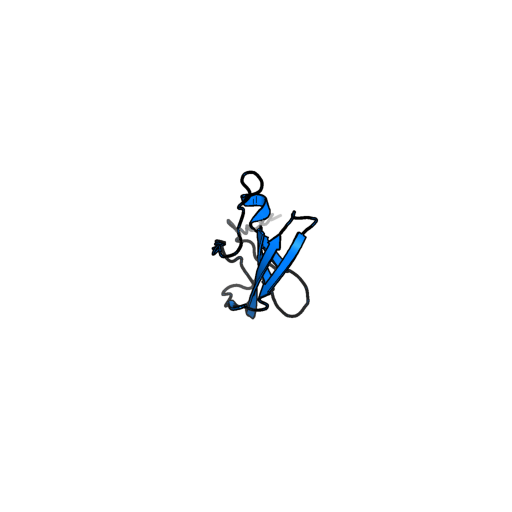062 1.00 57.00 86 SER A C 1
ATOM 675 O O . SER A 1 86 ? 10.323 -5.338 -16.916 1.00 57.00 86 SER A O 1
ATOM 677 N N . ALA A 1 87 ? 11.710 -4.903 -18.639 1.00 56.84 87 ALA A N 1
ATOM 678 C CA . ALA A 1 87 ? 12.459 -3.841 -17.980 1.00 56.84 87 ALA A CA 1
ATOM 679 C C . ALA A 1 87 ? 11.533 -2.672 -17.595 1.00 56.84 87 ALA A C 1
ATOM 681 O O . ALA A 1 87 ? 11.199 -1.822 -18.418 1.00 56.84 87 ALA A O 1
ATOM 682 N N . CYS A 1 88 ? 11.118 -2.625 -16.329 1.00 60.22 88 CYS A N 1
ATOM 683 C CA . CYS A 1 88 ? 10.591 -1.410 -15.730 1.00 60.22 88 CYS A CA 1
ATOM 684 C C . CYS A 1 88 ? 11.780 -0.478 -15.483 1.00 60.22 88 CYS A C 1
ATOM 686 O O . CYS A 1 88 ? 12.543 -0.669 -14.538 1.00 60.22 88 CYS A O 1
ATOM 688 N N . MET A 1 89 ? 11.979 0.501 -16.364 1.00 57.31 89 MET A N 1
ATOM 689 C CA . MET A 1 89 ? 12.939 1.575 -16.122 1.00 57.31 89 MET A CA 1
ATOM 690 C C . MET A 1 89 ? 12.265 2.641 -15.251 1.00 57.31 89 MET A C 1
ATOM 692 O O . MET A 1 89 ? 11.650 3.568 -15.770 1.00 57.31 89 MET A O 1
ATOM 696 N N . GLY A 1 90 ? 12.321 2.470 -13.928 1.00 62.34 90 GLY A N 1
ATOM 697 C CA . GLY A 1 90 ? 11.723 3.390 -12.953 1.00 62.34 90 GLY A CA 1
ATOM 698 C C . GLY A 1 90 ? 11.100 2.683 -11.746 1.00 62.34 90 GLY A C 1
ATOM 699 O O . GLY A 1 90 ? 11.171 1.462 -11.632 1.00 62.34 90 GLY A O 1
ATOM 700 N N . LEU A 1 91 ? 10.488 3.464 -10.847 1.00 64.25 91 LEU A N 1
ATOM 701 C CA . LEU A 1 91 ? 9.876 2.974 -9.599 1.00 64.25 91 LEU A CA 1
ATOM 702 C C . LEU A 1 91 ? 8.574 2.185 -9.833 1.00 64.25 91 LEU A C 1
ATOM 704 O O . LEU A 1 91 ? 8.284 1.244 -9.103 1.00 64.25 91 LEU A O 1
ATOM 708 N N . ILE A 1 92 ? 7.798 2.568 -10.853 1.00 70.88 92 ILE A N 1
ATOM 709 C CA . ILE A 1 92 ? 6.534 1.930 -11.241 1.00 70.88 92 ILE A CA 1
ATOM 710 C C . ILE A 1 92 ? 6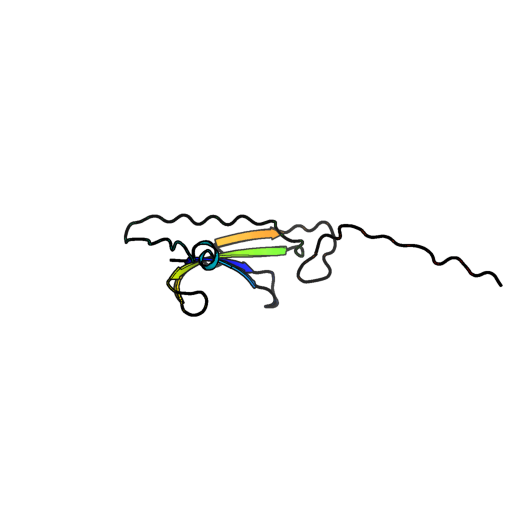.437 1.932 -12.763 1.00 70.88 92 ILE A C 1
ATOM 712 O O . ILE A 1 92 ? 6.616 2.975 -13.395 1.00 70.88 92 ILE A O 1
ATOM 716 N N . GLY A 1 93 ? 6.084 0.797 -13.356 1.00 68.81 93 GLY A N 1
ATOM 717 C CA . GLY A 1 93 ? 5.703 0.729 -14.761 1.00 68.81 93 GLY A CA 1
ATOM 718 C C . GLY A 1 93 ? 4.194 0.902 -14.929 1.00 68.81 93 GLY A C 1
ATOM 719 O O . GLY A 1 93 ? 3.396 0.224 -14.281 1.00 68.81 93 GLY A O 1
ATOM 720 N N . VAL A 1 94 ? 3.794 1.785 -15.843 1.00 73.25 94 VAL A N 1
ATOM 721 C CA . VAL A 1 94 ? 2.395 1.939 -16.259 1.00 73.25 94 VAL A CA 1
ATOM 722 C C . VAL A 1 94 ? 2.168 1.123 -17.537 1.00 73.25 94 VAL A C 1
ATOM 724 O O . VAL A 1 94 ? 2.907 1.315 -18.507 1.00 73.25 94 VAL A O 1
ATOM 727 N N . PRO A 1 95 ? 1.163 0.228 -17.594 1.00 73.25 95 PRO A N 1
ATOM 728 C CA . PRO A 1 95 ? 0.855 -0.527 -18.805 1.00 73.25 95 PRO A CA 1
ATOM 729 C C . PRO A 1 95 ? 0.439 0.406 -19.948 1.00 73.25 95 PRO A C 1
ATOM 731 O O . PRO A 1 95 ? -0.632 1.018 -19.927 1.00 73.25 95 PRO A O 1
ATOM 734 N N . MET A 1 96 ? 1.277 0.488 -20.982 1.00 81.00 96 MET A N 1
ATOM 735 C CA . MET A 1 96 ? 0.973 1.253 -22.189 1.00 81.00 96 MET A CA 1
ATOM 736 C C . MET A 1 96 ? -0.102 0.530 -23.004 1.00 81.00 96 MET A C 1
ATOM 738 O O . MET A 1 96 ? 0.149 -0.527 -23.577 1.00 81.00 96 MET A O 1
ATOM 742 N N . LYS A 1 97 ? -1.301 1.116 -23.105 1.00 82.00 97 LYS A N 1
ATOM 743 C CA . LYS A 1 97 ? -2.412 0.540 -23.890 1.00 82.00 97 LYS A CA 1
ATOM 744 C C . LYS A 1 97 ? -2.139 0.503 -25.402 1.00 82.00 97 LYS A C 1
ATOM 746 O O . LYS A 1 97 ? -2.740 -0.300 -26.108 1.00 82.00 97 LYS A O 1
ATOM 751 N N . ARG A 1 98 ? -1.273 1.386 -25.917 1.00 83.19 98 ARG A N 1
ATOM 752 C CA . ARG A 1 98 ? -0.874 1.439 -27.333 1.00 83.19 98 ARG A CA 1
ATOM 753 C C . ARG A 1 98 ? 0.502 2.082 -27.479 1.00 83.19 98 ARG A C 1
ATOM 755 O O . ARG A 1 98 ? 0.713 3.179 -26.973 1.00 83.19 98 ARG A O 1
ATOM 762 N N . VAL A 1 99 ? 1.387 1.439 -28.237 1.00 85.75 99 VAL A N 1
ATOM 763 C CA . VAL A 1 99 ? 2.682 1.983 -28.669 1.00 85.75 99 VAL A CA 1
ATOM 764 C C . VAL A 1 99 ? 2.738 1.882 -30.191 1.00 85.75 99 VAL A C 1
ATOM 766 O O . VAL A 1 99 ? 2.474 0.819 -30.745 1.00 85.75 99 VAL A O 1
ATOM 769 N N . SER A 1 100 ? 3.025 2.984 -30.882 1.00 89.38 100 SER A N 1
ATOM 770 C CA . SER A 1 100 ? 3.121 3.003 -32.346 1.00 89.38 100 SER A CA 1
ATOM 771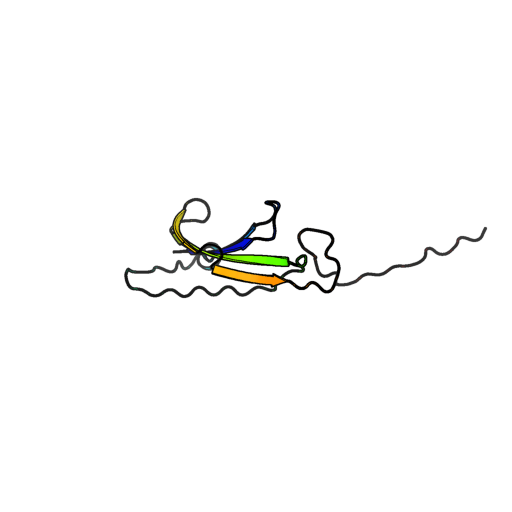 C C . SER A 1 100 ? 4.269 3.888 -32.799 1.00 89.38 100 SER A C 1
ATOM 773 O O . SER A 1 100 ? 4.369 5.030 -32.354 1.00 89.38 100 SER A O 1
ATOM 775 N N . LEU A 1 101 ? 5.073 3.385 -33.730 1.00 87.62 101 LEU A N 1
ATOM 776 C CA . LEU A 1 101 ? 6.136 4.121 -34.402 1.00 87.62 101 LEU A CA 1
ATOM 777 C C . LEU A 1 101 ? 5.756 4.279 -35.878 1.00 87.62 101 LEU A C 1
ATOM 779 O O . LEU A 1 101 ? 5.313 3.318 -36.505 1.00 87.62 101 LEU A O 1
ATOM 783 N N . ARG A 1 102 ? 5.903 5.483 -36.436 1.00 89.25 102 ARG A N 1
ATOM 784 C CA . ARG A 1 102 ? 5.730 5.734 -37.874 1.00 89.25 102 ARG A CA 1
ATOM 785 C C . ARG A 1 102 ? 6.972 6.426 -38.412 1.00 89.25 102 ARG A C 1
ATOM 787 O O . ARG A 1 102 ? 7.477 7.349 -37.781 1.00 89.25 102 ARG A O 1
ATOM 794 N N . GLN A 1 103 ? 7.438 5.983 -39.574 1.00 85.12 103 GLN A N 1
ATOM 795 C CA . GLN A 1 103 ? 8.498 6.663 -40.308 1.00 85.12 103 GLN A CA 1
ATOM 796 C C . GLN A 1 103 ? 7.936 7.967 -40.890 1.00 85.12 103 GLN A C 1
ATOM 798 O O . GLN A 1 103 ? 6.830 7.974 -41.436 1.00 85.12 103 GLN A O 1
ATOM 803 N N . ALA A 1 104 ? 8.672 9.070 -40.763 1.00 76.00 104 ALA A N 1
ATOM 804 C CA . ALA A 1 104 ? 8.365 10.270 -41.532 1.00 76.00 104 ALA A CA 1
ATOM 805 C C . ALA A 1 104 ? 8.656 9.973 -43.011 1.00 76.00 104 ALA A C 1
ATOM 807 O O . ALA A 1 104 ? 9.693 9.392 -43.319 1.00 76.00 104 ALA A O 1
ATOM 808 N N . ALA A 1 105 ? 7.737 10.319 -43.915 1.00 76.12 105 ALA A N 1
ATOM 809 C CA . ALA A 1 105 ? 7.964 10.126 -45.343 1.00 76.12 105 ALA A CA 1
ATOM 810 C C . ALA A 1 105 ? 9.203 10.924 -45.776 1.00 76.12 105 ALA A C 1
ATOM 812 O O . ALA A 1 105 ? 9.268 12.132 -45.533 1.00 76.12 105 ALA A O 1
ATOM 813 N N . ASP A 1 106 ? 10.164 10.255 -46.416 1.00 70.38 106 ASP A N 1
ATOM 814 C CA . ASP A 1 106 ? 11.323 10.914 -47.011 1.00 70.38 106 ASP A CA 1
ATOM 815 C C . ASP A 1 106 ? 10.832 11.950 -48.024 1.00 70.38 106 ASP A C 1
ATOM 817 O O . ASP A 1 106 ? 10.266 11.618 -49.071 1.00 70.38 106 ASP A O 1
ATOM 821 N N . ARG A 1 107 ? 11.046 13.232 -47.721 1.00 62.03 107 ARG A N 1
ATOM 822 C CA . ARG A 1 107 ? 10.818 14.308 -48.681 1.00 62.03 107 ARG A CA 1
ATOM 823 C C . ARG A 1 107 ? 11.986 14.278 -49.667 1.00 62.03 107 ARG A C 1
ATOM 825 O O . ARG A 1 107 ? 12.974 14.976 -49.472 1.00 62.03 107 ARG A O 1
ATOM 832 N N . LYS A 1 108 ? 11.901 13.423 -50.692 1.00 57.78 108 LYS A N 1
ATOM 833 C CA . LYS A 1 108 ? 12.825 13.472 -51.834 1.00 57.78 108 LYS A CA 1
ATOM 834 C C . LYS A 1 108 ? 12.661 14.824 -52.539 1.00 57.78 108 LYS A C 1
ATOM 836 O O . LYS A 1 108 ? 11.596 15.104 -53.091 1.00 57.78 108 LYS A O 1
ATOM 841 N N . SER A 1 109 ? 13.711 15.638 -52.504 1.00 55.84 109 SER A N 1
ATOM 842 C CA . SER A 1 109 ? 13.966 16.767 -53.405 1.00 55.84 109 SER A CA 1
ATOM 843 C C . SER A 1 109 ? 15.321 16.551 -54.054 1.00 55.84 109 SER A C 1
ATOM 845 O O . SER A 1 109 ? 16.223 16.063 -53.337 1.00 55.84 109 SER A O 1
#